Protein AF-A0A929DVL2-F1 (afdb_monomer)

Structure (mmCIF, N/CA/C/O backbone):
data_AF-A0A929DVL2-F1
#
_entry.id   AF-A0A929DVL2-F1
#
loop_
_atom_site.group_PDB
_atom_site.id
_atom_site.type_symbol
_atom_site.label_atom_id
_atom_site.label_alt_id
_atom_site.label_comp_id
_atom_site.label_asym_id
_atom_site.label_entity_id
_atom_site.label_seq_id
_atom_site.pdbx_PDB_ins_code
_atom_site.Cartn_x
_atom_site.Cartn_y
_atom_site.Cartn_z
_atom_site.occupancy
_atom_site.B_iso_or_equiv
_atom_site.auth_seq_id
_atom_site.auth_comp_id
_atom_site.auth_asym_id
_atom_site.auth_atom_id
_atom_site.pdbx_PDB_model_num
ATOM 1 N N . MET A 1 1 ? -23.278 13.228 45.112 1.00 61.84 1 MET A N 1
ATOM 2 C CA . MET A 1 1 ? -22.777 13.865 43.869 1.00 61.84 1 MET A CA 1
ATOM 3 C C . MET A 1 1 ? -21.520 13.181 43.327 1.00 61.84 1 MET A C 1
ATOM 5 O O . MET A 1 1 ? -21.601 12.627 42.244 1.00 61.84 1 MET A O 1
ATOM 9 N N . LYS A 1 2 ? -20.406 13.101 44.075 1.00 74.38 2 LYS A N 1
ATOM 10 C CA . LYS A 1 2 ? -19.157 12.452 43.603 1.00 74.38 2 LYS A CA 1
ATOM 11 C C . LYS A 1 2 ? -19.286 10.951 43.257 1.00 74.38 2 LYS A C 1
ATOM 13 O O . LYS A 1 2 ? -18.732 10.515 42.259 1.00 74.38 2 LYS A O 1
ATOM 18 N N . LYS A 1 3 ? -20.061 10.173 44.031 1.00 78.69 3 LYS A N 1
ATOM 19 C CA . LYS A 1 3 ? -20.344 8.749 43.735 1.00 78.69 3 LYS A CA 1
ATOM 20 C C . LYS A 1 3 ? -21.147 8.554 42.444 1.00 78.69 3 LYS A C 1
ATOM 22 O O . LYS A 1 3 ? -20.815 7.687 41.651 1.00 78.69 3 LYS A O 1
ATOM 27 N N . ASN A 1 4 ? -22.159 9.391 42.216 1.00 87.50 4 ASN A N 1
ATOM 28 C CA . ASN A 1 4 ? -22.985 9.325 41.007 1.00 87.50 4 ASN A CA 1
ATOM 29 C C . ASN A 1 4 ? -22.160 9.695 39.765 1.00 87.50 4 ASN A C 1
ATOM 31 O O . ASN A 1 4 ? -22.316 9.066 38.728 1.00 87.50 4 ASN A O 1
ATOM 35 N N . LEU A 1 5 ? -21.241 10.660 39.895 1.00 91.19 5 LE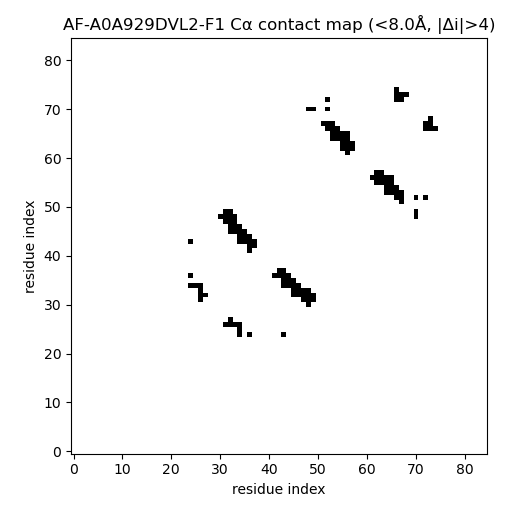U A N 1
ATOM 36 C CA . LEU A 1 5 ? -20.305 11.026 38.831 1.00 91.19 5 LEU A CA 1
ATOM 37 C C . LEU A 1 5 ? -19.393 9.850 38.445 1.00 91.19 5 LEU A C 1
ATOM 39 O O . LEU A 1 5 ? -19.247 9.561 37.266 1.00 91.19 5 LEU A O 1
ATOM 43 N N . LEU A 1 6 ? -18.848 9.129 39.431 1.00 91.44 6 LEU A N 1
ATOM 44 C CA . LEU A 1 6 ? -17.983 7.971 39.188 1.00 91.44 6 LEU A CA 1
ATOM 45 C C . LEU A 1 6 ? -18.711 6.839 38.447 1.00 91.44 6 LEU A C 1
ATOM 47 O O . LEU A 1 6 ? -18.152 6.254 37.525 1.00 91.44 6 LEU A O 1
ATOM 51 N N . VAL A 1 7 ? -19.968 6.566 38.810 1.00 92.12 7 VAL A N 1
ATOM 52 C CA . VAL A 1 7 ? -20.794 5.552 38.134 1.00 92.12 7 VAL A CA 1
ATOM 53 C C . VAL A 1 7 ? -21.069 5.942 36.680 1.00 92.12 7 VAL A C 1
ATOM 55 O O . VAL A 1 7 ? -20.922 5.107 35.793 1.00 92.12 7 VAL A O 1
ATOM 58 N N . VAL A 1 8 ? -21.401 7.209 36.415 1.00 92.44 8 VAL A N 1
ATOM 59 C CA . VAL A 1 8 ? -21.637 7.700 35.047 1.00 92.44 8 VAL A CA 1
ATOM 60 C C . VAL A 1 8 ? -20.373 7.588 34.193 1.00 92.44 8 VAL A C 1
ATOM 62 O O . VAL A 1 8 ? -20.441 7.082 33.076 1.00 92.44 8 VAL A O 1
ATOM 65 N N . THR A 1 9 ? -19.208 7.974 34.722 1.00 89.31 9 THR A N 1
ATOM 66 C CA . THR A 1 9 ? -17.931 7.834 34.005 1.00 89.31 9 THR A CA 1
ATOM 67 C C . THR A 1 9 ? -17.618 6.371 33.682 1.00 89.31 9 THR A C 1
ATOM 69 O O . THR A 1 9 ? -17.182 6.066 32.576 1.00 89.31 9 THR A O 1
ATOM 72 N N . MET A 1 10 ? -17.875 5.451 34.614 1.00 87.81 10 MET A N 1
ATOM 73 C CA . MET A 1 10 ? -17.610 4.024 34.415 1.00 87.81 10 MET A CA 1
ATOM 74 C C . MET A 1 10 ? -18.516 3.408 33.337 1.00 87.81 10 MET A C 1
ATOM 76 O O . MET A 1 10 ? -18.050 2.625 32.511 1.00 87.81 10 MET A O 1
ATOM 80 N N . VAL A 1 11 ? -19.787 3.822 33.290 1.00 88.94 11 VAL A N 1
ATOM 81 C CA . VAL A 1 11 ? -20.731 3.418 32.237 1.00 88.94 11 VAL A CA 1
ATOM 82 C C . VAL A 1 11 ? -20.300 3.965 30.871 1.00 88.94 11 VAL A C 1
ATOM 84 O O . VAL A 1 11 ? -20.291 3.216 29.897 1.00 88.94 11 VAL A O 1
ATOM 87 N N . LEU A 1 12 ? -19.859 5.223 30.789 1.00 86.19 12 LEU A N 1
ATOM 88 C CA . LEU A 1 12 ? -19.379 5.814 29.532 1.00 86.19 12 LEU A CA 1
ATOM 89 C C . LEU A 1 12 ? -18.127 5.106 28.987 1.00 86.19 12 LEU A C 1
ATOM 91 O O . LEU A 1 12 ? -18.036 4.872 27.785 1.00 86.19 12 LEU A O 1
ATOM 95 N N . ILE A 1 13 ? -17.197 4.699 29.857 1.00 86.12 13 ILE A N 1
ATOM 96 C CA . ILE A 1 13 ? -16.011 3.924 29.450 1.00 86.12 13 ILE A CA 1
ATOM 97 C C . ILE A 1 13 ? -16.417 2.545 28.906 1.00 86.12 13 ILE A C 1
ATOM 99 O O . ILE A 1 13 ? -15.854 2.087 27.913 1.00 86.12 13 ILE A O 1
ATOM 103 N N . SER A 1 14 ? -17.424 1.898 29.505 1.00 82.69 14 SER A N 1
ATOM 104 C CA . SER A 1 14 ? -17.884 0.574 29.062 1.00 82.69 14 SER A CA 1
ATOM 105 C C . SER A 1 14 ? -18.514 0.571 27.662 1.00 82.69 14 SER A C 1
ATOM 107 O O . SER A 1 14 ? -18.414 -0.428 26.955 1.00 82.69 14 SER A O 1
ATOM 109 N N . MET A 1 15 ? -19.091 1.695 27.220 1.00 77.81 15 MET A N 1
ATOM 110 C CA . MET A 1 15 ? -19.651 1.835 25.869 1.00 77.81 15 MET A CA 1
ATOM 111 C C . MET A 1 15 ? -18.564 1.853 24.784 1.00 77.81 15 MET A C 1
ATOM 113 O O . MET A 1 15 ? -18.788 1.341 23.691 1.00 77.81 15 MET A O 1
ATOM 117 N N . GLY A 1 16 ? -17.371 2.376 25.091 1.00 73.75 16 GLY A N 1
ATOM 118 C CA . GLY A 1 16 ? -16.236 2.384 24.160 1.00 73.75 16 GLY A CA 1
ATOM 119 C C . GLY A 1 16 ? -15.658 0.993 23.873 1.00 73.75 16 GLY A C 1
ATOM 120 O O . GLY A 1 16 ? -15.075 0.782 22.814 1.00 73.75 16 GLY A O 1
ATOM 121 N N . LEU A 1 17 ? -15.859 0.025 24.776 1.00 71.81 17 LEU A N 1
ATOM 122 C CA . LEU A 1 17 ? -15.397 -1.358 24.592 1.00 71.81 17 LEU A CA 1
ATOM 123 C C . LEU A 1 17 ? -16.211 -2.117 23.533 1.00 71.81 17 LEU A C 1
ATOM 125 O O . LEU A 1 17 ? -15.702 -3.058 22.936 1.00 71.81 17 LEU A O 1
ATOM 129 N N . LEU A 1 18 ? -17.459 -1.703 23.286 1.00 73.31 18 LEU A N 1
ATOM 130 C CA . LEU A 1 18 ? -18.367 -2.351 22.333 1.00 73.31 18 LEU A CA 1
ATOM 131 C C . LEU A 1 18 ? -18.257 -1.791 20.904 1.00 73.31 18 LEU A C 1
ATOM 133 O O . LEU A 1 18 ? -18.915 -2.302 20.005 1.00 73.31 18 LEU A O 1
ATOM 137 N N . ALA A 1 19 ? -17.445 -0.752 20.688 1.00 75.12 19 ALA A N 1
ATOM 138 C CA . ALA A 1 19 ? -17.262 -0.105 19.386 1.00 75.12 19 ALA A CA 1
ATOM 139 C C . ALA A 1 19 ? -16.070 -0.659 18.578 1.00 75.12 19 ALA A C 1
ATOM 141 O O . ALA A 1 19 ? -15.780 -0.156 17.496 1.00 75.12 19 ALA A O 1
ATOM 142 N N . GLN A 1 20 ? -15.347 -1.656 19.101 1.00 80.06 20 GLN A N 1
ATOM 143 C CA . GLN A 1 20 ? -14.213 -2.252 18.395 1.00 80.06 20 GLN A CA 1
ATOM 144 C C . GLN A 1 20 ? -14.699 -3.183 17.279 1.00 80.06 20 GLN A C 1
ATOM 146 O O . GLN A 1 20 ? -15.467 -4.110 17.527 1.00 80.06 20 GLN A O 1
ATOM 151 N N . GLU A 1 21 ? -14.211 -2.960 16.060 1.00 83.38 21 GLU A N 1
ATOM 152 C CA . GLU A 1 21 ? -14.444 -3.838 14.914 1.00 83.38 21 GLU A CA 1
ATOM 153 C C . GLU A 1 21 ? -13.165 -4.621 14.591 1.00 83.38 21 GLU A C 1
ATOM 155 O O . GLU A 1 21 ? -12.097 -4.039 14.396 1.00 83.38 21 GLU A O 1
ATOM 160 N N . GLN A 1 22 ? -13.264 -5.952 14.530 1.00 87.38 22 GLN A N 1
ATOM 161 C CA . GLN A 1 22 ? -12.164 -6.804 14.084 1.00 87.38 22 GLN A CA 1
ATOM 162 C C . GLN A 1 22 ? -12.185 -6.916 12.557 1.00 87.38 22 GLN A C 1
ATOM 164 O O . GLN A 1 22 ? -13.193 -7.314 11.973 1.00 87.38 22 GLN A O 1
ATOM 169 N N . LYS A 1 23 ? -11.047 -6.631 11.917 1.00 90.06 23 LYS A N 1
ATOM 170 C CA . LYS A 1 23 ? -10.820 -6.902 10.494 1.00 90.06 23 LYS A CA 1
ATOM 171 C C . LYS A 1 23 ? -9.648 -7.853 10.324 1.00 90.06 23 LYS A C 1
ATOM 173 O O . LYS A 1 23 ? -8.618 -7.703 10.976 1.00 90.06 23 LYS A O 1
ATOM 178 N N . GLU A 1 24 ? -9.819 -8.824 9.439 1.00 92.38 24 GLU A N 1
ATOM 179 C CA . GLU A 1 24 ? -8.773 -9.769 9.066 1.00 92.38 24 GLU A CA 1
ATOM 180 C C . GLU A 1 24 ? -8.168 -9.371 7.719 1.00 92.38 24 GLU A C 1
ATOM 182 O O . GLU A 1 24 ? -8.882 -8.970 6.799 1.00 92.38 24 GLU A O 1
ATOM 187 N N . VAL A 1 25 ? -6.845 -9.484 7.605 1.00 94.44 25 VAL A N 1
ATOM 188 C CA . VAL A 1 25 ? -6.094 -9.209 6.378 1.00 94.44 25 VAL A CA 1
ATOM 189 C C . VAL A 1 25 ? -5.425 -10.508 5.943 1.00 94.44 25 VAL A C 1
ATOM 191 O O . VAL A 1 25 ? -4.477 -10.962 6.579 1.00 94.44 25 VAL A O 1
ATOM 194 N N . VAL A 1 26 ? -5.928 -11.114 4.865 1.00 95.31 26 VAL A N 1
ATOM 195 C CA . VAL A 1 26 ? -5.460 -12.417 4.366 1.00 95.31 26 VAL A CA 1
ATOM 196 C C . VAL A 1 26 ? -4.738 -12.239 3.033 1.00 95.31 26 VAL A C 1
ATOM 198 O O . VAL A 1 26 ? -5.364 -11.978 2.012 1.00 95.31 26 VAL A O 1
ATOM 201 N N . THR A 1 27 ? -3.418 -12.422 3.023 1.00 94.75 27 THR A N 1
ATOM 202 C CA . THR A 1 27 ? -2.559 -12.245 1.832 1.00 94.75 27 THR A CA 1
ATOM 203 C C . THR A 1 27 ? -2.448 -13.496 0.952 1.00 94.75 27 THR A C 1
ATOM 205 O O . THR A 1 27 ? -1.834 -13.469 -0.115 1.00 94.75 27 THR A O 1
ATOM 208 N N . GLY A 1 28 ? -3.062 -14.605 1.372 1.00 95.69 28 GLY A N 1
ATOM 209 C CA . GLY A 1 28 ? -3.001 -15.890 0.678 1.00 95.69 28 GLY A CA 1
ATOM 210 C C . GLY A 1 28 ? -1.671 -16.630 0.867 1.00 95.69 28 GLY A C 1
ATOM 211 O O . GLY A 1 28 ? -0.702 -16.115 1.428 1.00 95.69 28 GLY A O 1
ATOM 212 N N . ALA A 1 29 ? -1.633 -17.881 0.406 1.00 95.62 29 ALA A N 1
ATOM 213 C CA . ALA A 1 29 ? -0.434 -18.713 0.472 1.00 95.62 29 ALA A CA 1
ATOM 214 C C . ALA A 1 29 ? 0.726 -18.070 -0.303 1.00 95.62 29 ALA A C 1
ATOM 216 O O . ALA A 1 29 ? 0.530 -17.552 -1.400 1.00 95.62 29 ALA A O 1
ATOM 217 N N . GLY A 1 30 ? 1.926 -18.084 0.283 1.00 92.88 30 GLY A N 1
ATOM 218 C CA . GLY A 1 30 ? 3.110 -17.476 -0.332 1.00 92.88 30 GLY A CA 1
ATOM 219 C C . GLY A 1 30 ? 2.999 -15.965 -0.561 1.00 92.88 30 GLY A C 1
ATOM 220 O O . GLY A 1 30 ? 3.789 -15.427 -1.324 1.00 92.88 30 GLY A O 1
ATOM 221 N N . TYR A 1 31 ? 2.042 -15.289 0.090 1.00 92.81 31 TYR A N 1
ATOM 222 C CA . TYR A 1 31 ? 1.739 -13.874 -0.118 1.00 92.81 31 TYR A CA 1
ATOM 223 C C . TYR A 1 31 ? 1.370 -13.524 -1.571 1.00 92.81 31 TYR A C 1
ATOM 225 O O . TYR A 1 31 ? 1.834 -12.524 -2.116 1.00 92.81 31 TYR A O 1
ATOM 233 N N . ALA A 1 32 ? 0.526 -14.347 -2.194 1.00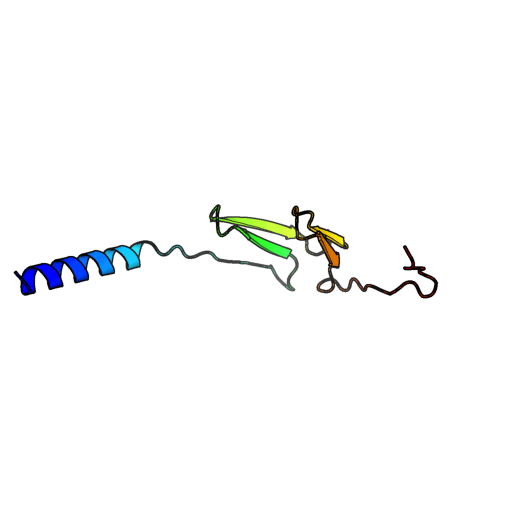 94.38 32 ALA A N 1
ATOM 234 C CA . ALA A 1 32 ? 0.070 -14.143 -3.568 1.00 94.38 32 ALA A CA 1
ATOM 235 C C . ALA A 1 32 ? -0.679 -12.813 -3.803 1.00 94.38 32 ALA A C 1
ATOM 237 O O . ALA A 1 32 ? -0.812 -12.390 -4.946 1.00 94.38 32 ALA A O 1
ATOM 238 N N . ASN A 1 33 ? -1.176 -12.153 -2.750 1.00 95.44 33 ASN A N 1
ATOM 239 C CA . ASN A 1 33 ? -1.943 -10.917 -2.878 1.00 95.44 33 ASN A CA 1
ATOM 240 C C . ASN A 1 33 ? -1.420 -9.803 -1.969 1.00 95.44 33 ASN A C 1
ATOM 242 O O . ASN A 1 33 ? -1.048 -10.047 -0.814 1.00 95.44 33 ASN A O 1
ATOM 246 N N . ASP A 1 34 ? -1.527 -8.572 -2.462 1.00 93.38 34 ASP A N 1
ATOM 247 C CA . ASP A 1 34 ? -1.461 -7.366 -1.645 1.00 93.38 34 ASP A CA 1
ATOM 248 C C . ASP A 1 34 ? -2.874 -6.972 -1.205 1.00 93.38 34 ASP A C 1
ATOM 250 O O . ASP A 1 34 ? -3.826 -6.976 -1.991 1.00 93.38 34 ASP A O 1
ATOM 254 N N . VAL A 1 35 ? -3.024 -6.667 0.086 1.00 94.94 35 VAL A N 1
ATOM 255 C CA . VAL A 1 35 ? -4.318 -6.344 0.693 1.00 94.94 35 VAL A CA 1
ATOM 256 C C . VAL A 1 35 ? -4.231 -4.993 1.388 1.00 94.94 35 VAL A C 1
ATOM 258 O O . VAL A 1 35 ? -3.481 -4.824 2.349 1.00 94.94 35 VAL A O 1
ATOM 261 N N . TYR A 1 36 ? -5.025 -4.038 0.911 1.00 92.12 36 TYR A N 1
ATOM 262 C CA . TYR A 1 36 ? -5.067 -2.666 1.406 1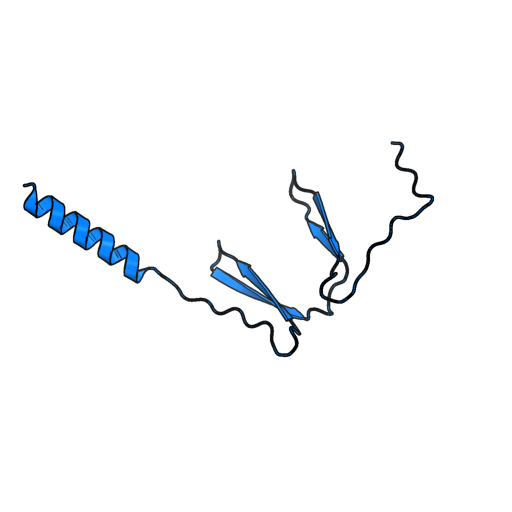.00 92.12 36 TYR A CA 1
ATOM 263 C C . TYR A 1 36 ? -6.334 -2.443 2.227 1.00 92.12 36 TYR A C 1
ATOM 265 O O . TYR A 1 36 ? -7.443 -2.678 1.743 1.00 92.12 36 TYR A O 1
ATOM 273 N N . TYR A 1 37 ? -6.172 -1.971 3.464 1.00 94.31 37 TYR A N 1
ATOM 274 C CA . TYR A 1 37 ? -7.281 -1.618 4.347 1.00 94.31 37 TYR A CA 1
ATOM 275 C C . TYR A 1 37 ? -7.444 -0.100 4.440 1.00 94.31 37 TYR A C 1
ATOM 277 O O . TYR A 1 37 ? -6.513 0.610 4.823 1.00 94.31 37 TYR A O 1
ATOM 285 N N . SER A 1 38 ? -8.634 0.404 4.115 1.00 92.56 38 SER A N 1
ATOM 286 C CA . SER A 1 38 ? -8.984 1.809 4.326 1.00 92.56 38 SER A CA 1
ATOM 287 C C . SER A 1 38 ? -9.443 2.015 5.767 1.00 92.56 38 SER A C 1
ATOM 289 O O . SER A 1 38 ? -10.501 1.524 6.151 1.00 92.56 38 SER A O 1
ATOM 291 N N . LEU A 1 39 ? -8.675 2.773 6.556 1.00 89.62 39 LEU A N 1
ATOM 292 C CA . LEU A 1 39 ? -9.073 3.158 7.918 1.00 89.62 39 LEU A CA 1
ATOM 293 C C . LEU A 1 39 ? -10.262 4.128 7.933 1.00 89.62 39 LEU A C 1
ATOM 295 O O . LEU A 1 39 ? -11.018 4.151 8.896 1.00 89.62 39 LEU A O 1
ATOM 299 N N . GLU A 1 40 ? -10.417 4.919 6.872 1.00 91.00 40 GLU A N 1
ATOM 300 C CA . GLU A 1 40 ? -11.512 5.879 6.725 1.00 91.00 40 GLU A CA 1
ATOM 301 C C . GLU A 1 40 ? -12.826 5.182 6.355 1.00 91.00 40 GLU A C 1
ATOM 303 O O . GLU A 1 40 ? -13.853 5.424 6.982 1.00 91.00 40 GLU A O 1
ATOM 308 N N . ASN A 1 41 ? -12.785 4.284 5.365 1.00 91.88 41 ASN A N 1
ATOM 309 C CA . ASN A 1 41 ? -13.985 3.653 4.811 1.00 91.88 41 ASN A CA 1
ATOM 310 C C . ASN A 1 41 ? -14.265 2.253 5.382 1.00 91.88 41 ASN A C 1
ATOM 312 O O . ASN A 1 41 ? -15.323 1.685 5.121 1.00 91.88 41 ASN A O 1
ATOM 316 N N . GLY A 1 42 ? -13.321 1.656 6.116 1.00 90.12 42 GLY A N 1
ATOM 317 C CA . GLY A 1 42 ? -13.448 0.302 6.666 1.00 90.12 42 GLY A CA 1
ATOM 318 C C . GLY A 1 42 ? -13.441 -0.815 5.613 1.00 90.12 42 GLY A C 1
ATOM 319 O O . GLY A 1 42 ? -13.904 -1.927 5.882 1.00 90.12 42 GLY A O 1
ATOM 320 N N . THR A 1 43 ? -12.941 -0.537 4.405 1.00 91.56 43 THR A N 1
ATOM 321 C CA . THR A 1 43 ? -12.974 -1.453 3.253 1.00 91.56 43 THR A CA 1
ATOM 322 C C . THR A 1 43 ? -11.628 -2.127 3.002 1.00 91.56 43 THR A C 1
ATOM 324 O O . THR A 1 43 ? -10.582 -1.488 3.114 1.00 91.56 43 THR A O 1
ATOM 327 N N . LEU A 1 44 ? -11.660 -3.395 2.581 1.00 93.88 44 LEU A N 1
ATOM 328 C CA . LEU A 1 44 ? -10.495 -4.138 2.093 1.00 93.88 44 LEU A CA 1
ATOM 329 C C . LEU A 1 44 ? -10.489 -4.165 0.563 1.00 93.88 44 LEU A C 1
ATOM 331 O O . LEU A 1 44 ? -11.522 -4.402 -0.058 1.00 93.88 44 LEU A O 1
ATOM 335 N N . THR A 1 45 ? -9.322 -3.944 -0.033 1.00 94.62 45 THR A N 1
ATOM 336 C CA . THR A 1 45 ? -9.067 -4.156 -1.463 1.00 94.62 45 THR A CA 1
ATOM 337 C C . THR A 1 45 ? -7.940 -5.160 -1.613 1.00 94.62 45 THR A C 1
ATOM 339 O O . THR A 1 45 ? -6.891 -5.000 -0.995 1.00 94.62 45 THR A O 1
ATOM 342 N N . THR A 1 46 ? -8.159 -6.180 -2.435 1.00 95.12 46 THR A N 1
ATOM 343 C CA . THR A 1 46 ? -7.179 -7.228 -2.721 1.00 95.12 46 THR A CA 1
ATOM 344 C C . THR A 1 46 ? -6.766 -7.134 -4.178 1.00 95.12 46 THR A C 1
ATOM 346 O O . THR A 1 46 ? -7.623 -7.050 -5.059 1.00 95.12 46 THR A O 1
ATOM 349 N N . VAL A 1 47 ? -5.462 -7.166 -4.424 1.00 93.62 47 VAL A N 1
ATOM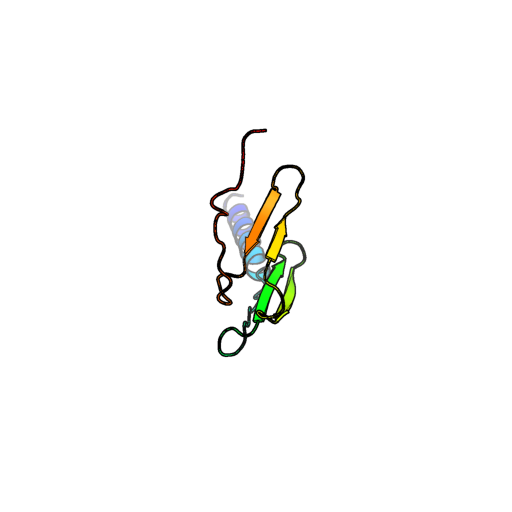 350 C CA . VAL A 1 47 ? -4.879 -7.208 -5.764 1.00 93.62 47 VAL A CA 1
ATOM 351 C C . VAL A 1 47 ? -3.857 -8.337 -5.829 1.00 93.62 47 VAL A C 1
ATOM 353 O O . VAL A 1 47 ? -3.184 -8.624 -4.838 1.00 93.62 47 VAL A O 1
ATOM 356 N N . ASP A 1 48 ? -3.758 -8.990 -6.985 1.00 94.56 48 ASP A N 1
ATOM 357 C CA . ASP A 1 48 ? -2.690 -9.959 -7.234 1.00 94.56 48 ASP A CA 1
ATOM 358 C C . ASP A 1 48 ? -1.346 -9.230 -7.140 1.00 94.56 48 ASP A C 1
ATOM 360 O O . ASP A 1 48 ? -1.154 -8.204 -7.791 1.00 94.56 48 ASP A O 1
ATOM 364 N N . ARG A 1 49 ? -0.419 -9.733 -6.322 1.00 93.19 49 ARG A N 1
ATOM 365 C CA . ARG A 1 49 ? 0.878 -9.077 -6.117 1.00 93.19 49 ARG A CA 1
ATOM 366 C C . ARG A 1 49 ? 1.682 -8.957 -7.413 1.00 93.19 49 ARG A C 1
ATOM 368 O O . ARG A 1 49 ? 2.456 -8.01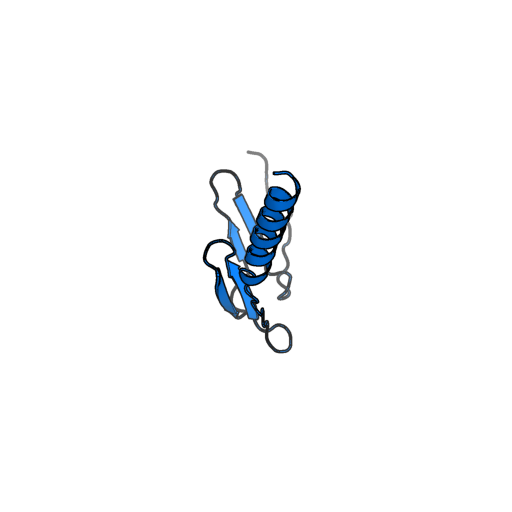5 -7.550 1.00 93.19 49 ARG A O 1
ATOM 375 N N . ALA A 1 50 ? 1.502 -9.882 -8.352 1.00 93.06 50 ALA A N 1
ATOM 376 C CA . ALA A 1 50 ? 2.209 -9.881 -9.627 1.00 93.06 50 ALA A CA 1
ATOM 377 C C . ALA A 1 50 ? 1.598 -8.914 -10.660 1.00 93.06 50 ALA A C 1
ATOM 379 O O . ALA A 1 50 ? 2.063 -8.865 -11.797 1.00 93.06 50 ALA A O 1
ATOM 380 N N . ASN A 1 51 ? 0.541 -8.168 -10.313 1.00 94.00 51 ASN A N 1
ATOM 381 C CA . ASN A 1 51 ? -0.164 -7.314 -11.270 1.00 94.00 51 ASN A CA 1
ATOM 382 C C . ASN A 1 51 ? 0.401 -5.891 -11.409 1.00 94.00 51 ASN A C 1
ATOM 384 O O . ASN A 1 51 ? -0.144 -5.111 -12.194 1.00 94.00 51 ASN A O 1
ATOM 388 N N . TRP A 1 52 ? 1.453 -5.543 -10.661 1.00 93.44 52 TRP A N 1
ATOM 389 C CA . TRP A 1 52 ? 2.051 -4.214 -10.690 1.00 93.44 52 TRP A CA 1
ATOM 390 C C . TRP A 1 52 ? 3.559 -4.252 -10.427 1.00 93.44 52 TRP A C 1
ATOM 392 O O . TRP A 1 52 ? 4.032 -4.969 -9.546 1.00 93.44 52 TRP A O 1
ATOM 402 N N . ASP A 1 53 ? 4.297 -3.409 -11.152 1.00 94.25 53 ASP A N 1
ATOM 403 C CA . ASP A 1 53 ? 5.740 -3.224 -10.958 1.00 94.25 53 ASP A CA 1
ATOM 404 C C . ASP A 1 53 ? 6.073 -1.851 -10.362 1.00 94.25 53 ASP A C 1
ATOM 406 O O . ASP A 1 53 ? 6.941 -1.734 -9.496 1.00 94.25 53 ASP A O 1
ATOM 410 N N . ILE A 1 54 ? 5.370 -0.805 -10.818 1.00 93.75 54 ILE A N 1
ATOM 411 C CA . ILE A 1 54 ? 5.587 0.595 -10.436 1.00 93.75 54 ILE A CA 1
ATOM 412 C C . ILE A 1 54 ? 4.250 1.249 -10.077 1.00 93.75 54 ILE A C 1
ATOM 414 O O . ILE A 1 54 ? 3.252 1.059 -10.773 1.00 93.75 54 ILE A O 1
ATOM 418 N N . ALA A 1 55 ? 4.242 2.061 -9.018 1.00 91.06 55 ALA A N 1
ATOM 419 C CA . ALA A 1 55 ? 3.100 2.880 -8.622 1.00 91.06 55 ALA A CA 1
ATOM 420 C C . ALA A 1 55 ? 3.504 4.340 -8.377 1.00 91.06 55 ALA A C 1
ATOM 422 O O . ALA A 1 55 ? 4.639 4.638 -8.003 1.00 91.06 55 ALA A O 1
ATOM 423 N N . PHE A 1 56 ? 2.547 5.250 -8.558 1.00 91.00 56 PHE A N 1
ATOM 424 C CA . PHE A 1 56 ? 2.735 6.686 -8.376 1.00 91.00 56 PHE A CA 1
ATOM 425 C C . PHE A 1 56 ? 1.820 7.201 -7.270 1.00 91.00 56 PHE A C 1
ATOM 427 O O . PHE A 1 56 ? 0.617 6.942 -7.269 1.00 91.00 56 PHE A O 1
ATOM 434 N N . VAL A 1 57 ? 2.386 7.977 -6.353 1.00 90.12 57 VAL A N 1
ATOM 435 C CA . VAL A 1 57 ? 1.631 8.793 -5.401 1.00 90.12 57 VAL A CA 1
ATOM 436 C C . VAL A 1 57 ? 1.701 10.225 -5.901 1.00 90.12 57 VAL A C 1
ATOM 438 O O . VAL A 1 57 ? 2.791 10.742 -6.124 1.00 90.12 57 VAL A O 1
ATOM 441 N N . THR A 1 58 ? 0.545 10.851 -6.113 1.00 88.75 58 THR A N 1
ATOM 442 C CA . THR A 1 58 ? 0.435 12.176 -6.747 1.00 88.75 58 THR A CA 1
ATOM 443 C C . THR A 1 58 ? -0.285 13.188 -5.854 1.00 88.75 58 THR A C 1
ATOM 445 O O . THR A 1 58 ? -1.035 14.035 -6.340 1.00 88.75 58 THR A O 1
ATOM 448 N N . GLN A 1 59 ? -0.132 13.081 -4.532 1.00 87.88 59 GLN A N 1
ATOM 449 C CA . GLN A 1 59 ? -0.756 14.037 -3.617 1.00 87.88 59 GLN A CA 1
ATOM 450 C C . GLN A 1 59 ? -0.057 15.398 -3.740 1.00 87.88 59 GLN A C 1
ATOM 452 O O . GLN A 1 59 ? 1.145 15.461 -3.979 1.00 87.88 59 GLN A O 1
ATOM 457 N N . GLN A 1 60 ? -0.805 16.493 -3.554 1.00 76.44 60 GLN A N 1
ATOM 458 C CA . GLN A 1 60 ? -0.379 17.865 -3.887 1.00 76.44 60 GLN A CA 1
ATOM 459 C C . GLN A 1 60 ? 0.990 18.280 -3.308 1.00 76.44 60 GLN A C 1
ATOM 461 O O . GLN A 1 60 ? 1.663 19.118 -3.895 1.00 76.44 60 GLN A O 1
ATOM 466 N N . MET A 1 61 ? 1.404 17.689 -2.184 1.00 80.44 61 MET A N 1
ATOM 467 C CA . MET A 1 61 ? 2.689 17.941 -1.513 1.00 80.44 61 MET A CA 1
ATOM 468 C C . MET A 1 61 ? 3.465 16.648 -1.197 1.00 80.44 61 MET A C 1
ATOM 470 O O . MET A 1 61 ? 4.385 16.653 -0.383 1.00 80.44 61 MET A O 1
ATOM 474 N N . SER A 1 62 ? 3.078 15.523 -1.798 1.00 82.19 62 SER A N 1
ATOM 475 C CA . SER A 1 62 ? 3.742 14.232 -1.625 1.00 82.19 62 SER A CA 1
ATOM 476 C C . SER A 1 62 ? 3.676 13.481 -2.948 1.00 82.19 62 SER A C 1
ATOM 478 O O . SER A 1 62 ? 2.682 12.824 -3.268 1.00 82.19 62 SER A O 1
ATOM 480 N N . VAL A 1 63 ? 4.740 13.650 -3.732 1.00 88.75 63 VAL A N 1
ATOM 481 C CA . VAL A 1 63 ? 4.970 12.884 -4.952 1.00 88.75 63 VAL A CA 1
ATOM 482 C C . VAL A 1 63 ? 5.999 11.801 -4.666 1.00 88.75 63 VAL A C 1
ATOM 484 O O . VAL A 1 63 ? 7.085 12.092 -4.170 1.00 88.75 63 VAL A O 1
ATOM 487 N N . SER A 1 64 ? 5.642 10.555 -4.959 1.00 90.81 64 SER A N 1
ATOM 488 C CA . SER A 1 64 ? 6.525 9.404 -4.763 1.00 90.81 64 SER A CA 1
ATOM 489 C C . SER A 1 64 ? 6.342 8.399 -5.889 1.00 90.81 64 SER A C 1
ATOM 491 O O . SER A 1 64 ? 5.227 8.194 -6.372 1.00 90.81 64 SER A O 1
ATOM 493 N N . VAL A 1 65 ? 7.433 7.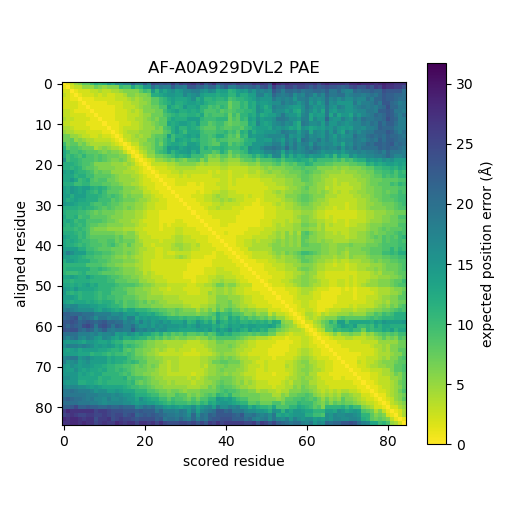733 -6.257 1.00 90.12 65 VAL A N 1
ATOM 494 C CA . V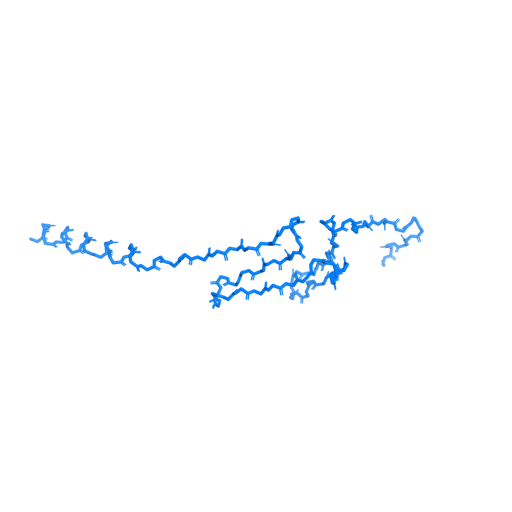AL A 1 65 ? 7.422 6.540 -7.108 1.00 90.12 65 VAL A CA 1
ATOM 495 C C . VAL A 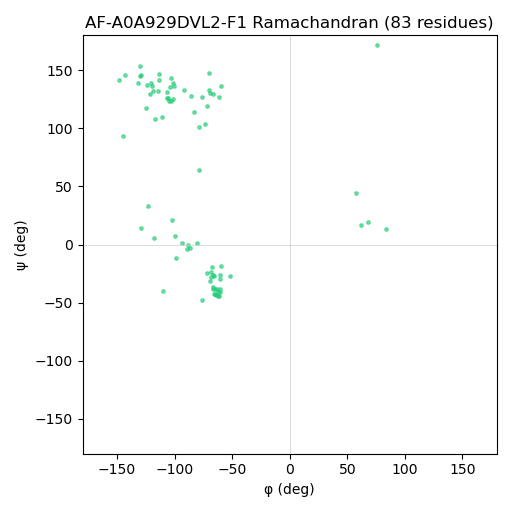1 65 ? 7.724 5.340 -6.219 1.00 90.12 65 VAL A C 1
ATOM 497 O O . VAL A 1 65 ? 8.654 5.381 -5.414 1.00 90.12 65 VAL A O 1
ATOM 500 N N . LEU A 1 66 ? 6.923 4.288 -6.335 1.00 91.88 66 LEU A N 1
ATOM 501 C CA . LEU A 1 66 ? 7.099 3.033 -5.614 1.00 91.88 66 LEU A CA 1
ATOM 502 C C . LEU A 1 66 ? 7.437 1.936 -6.617 1.00 91.88 66 LEU A C 1
ATOM 504 O O . LEU A 1 66 ? 6.838 1.893 -7.689 1.00 91.88 66 LEU A O 1
ATOM 508 N N . ALA A 1 67 ? 8.337 1.032 -6.241 1.00 94.56 67 ALA A N 1
ATOM 509 C CA . ALA A 1 67 ? 8.586 -0.213 -6.956 1.00 94.56 67 ALA A CA 1
ATOM 510 C C . ALA A 1 67 ? 8.168 -1.411 -6.101 1.00 94.56 67 ALA A C 1
ATOM 512 O O . ALA A 1 67 ? 8.284 -1.387 -4.869 1.00 94.56 67 ALA A O 1
ATOM 513 N N . ASN A 1 68 ? 7.685 -2.463 -6.758 1.00 94.12 68 ASN A N 1
ATOM 514 C CA . ASN A 1 68 ? 7.248 -3.691 -6.107 1.00 94.12 68 ASN A CA 1
ATOM 515 C C . ASN A 1 68 ? 8.431 -4.595 -5.723 1.00 94.12 68 ASN A C 1
ATOM 517 O O . ASN A 1 68 ? 8.578 -5.724 -6.199 1.00 94.12 68 ASN A O 1
ATOM 521 N N . ASN A 1 69 ? 9.287 -4.111 -4.823 1.00 91.38 69 ASN A N 1
ATOM 522 C CA . ASN A 1 69 ? 10.464 -4.860 -4.372 1.00 91.38 69 ASN A CA 1
ATOM 523 C C . ASN A 1 69 ? 10.076 -6.193 -3.703 1.00 91.38 69 ASN A C 1
ATOM 525 O O . ASN A 1 69 ? 10.842 -7.152 -3.730 1.00 91.38 69 ASN A O 1
ATOM 529 N N . GLY A 1 70 ? 8.867 -6.276 -3.131 1.00 85.25 70 GLY A N 1
ATOM 530 C CA . GLY A 1 70 ? 8.317 -7.508 -2.557 1.00 85.25 70 GLY A CA 1
ATOM 531 C C . GLY A 1 70 ? 8.000 -8.595 -3.591 1.00 85.25 70 GLY A C 1
ATOM 532 O O . GLY A 1 70 ? 7.919 -9.765 -3.221 1.00 85.25 70 GLY A O 1
ATOM 533 N N . SER A 1 71 ? 7.860 -8.226 -4.867 1.00 91.06 71 SER A N 1
ATOM 534 C CA . SER A 1 71 ? 7.722 -9.145 -6.003 1.00 91.06 71 SER A CA 1
ATOM 535 C C . SER A 1 71 ? 9.035 -9.348 -6.776 1.00 91.06 71 SER A C 1
ATOM 537 O O . SER A 1 71 ? 9.036 -9.984 -7.829 1.00 91.06 71 SER A O 1
ATOM 539 N N . GLY A 1 72 ? 10.158 -8.826 -6.270 1.00 92.00 72 GLY A N 1
ATOM 540 C CA . GLY A 1 72 ? 11.466 -8.929 -6.923 1.00 92.00 72 GLY A CA 1
ATOM 541 C C . GLY A 1 72 ? 11.733 -7.868 -7.994 1.00 92.00 72 GLY A C 1
ATOM 542 O O . GLY A 1 72 ? 12.689 -8.013 -8.750 1.00 92.00 72 GLY A O 1
ATOM 543 N N . VAL A 1 73 ? 10.920 -6.808 -8.071 1.00 94.31 73 VAL A N 1
ATOM 544 C CA . VAL A 1 73 ? 11.228 -5.648 -8.919 1.00 94.31 73 VAL A CA 1
ATOM 545 C C . VAL A 1 73 ? 12.401 -4.887 -8.310 1.00 94.31 73 VAL A C 1
ATOM 547 O O . VAL A 1 73 ? 12.415 -4.600 -7.116 1.00 94.31 73 VAL A O 1
ATOM 550 N N . GLU A 1 74 ? 13.382 -4.541 -9.134 1.00 93.12 74 GLU A N 1
ATOM 551 C CA . GLU A 1 74 ? 14.573 -3.812 -8.711 1.00 93.12 74 GLU A CA 1
ATOM 552 C C . GLU A 1 74 ? 14.691 -2.495 -9.479 1.00 93.12 74 GLU A C 1
ATOM 554 O O . GLU A 1 74 ? 14.442 -2.428 -10.684 1.00 93.12 74 GLU A O 1
ATOM 559 N N . LEU A 1 75 ? 15.082 -1.438 -8.767 1.00 89.94 75 LEU A N 1
ATOM 560 C CA . LEU A 1 75 ? 15.342 -0.123 -9.342 1.00 89.94 75 LEU A CA 1
ATOM 561 C C . LEU A 1 75 ? 16.844 0.117 -9.440 1.00 89.94 75 LEU A C 1
ATOM 563 O O . LEU A 1 75 ? 17.587 -0.102 -8.484 1.00 89.94 75 LEU A O 1
ATOM 567 N N . TYR A 1 76 ? 17.260 0.648 -10.584 1.00 88.69 76 TYR A N 1
ATOM 568 C CA . TYR A 1 76 ? 18.642 0.994 -10.874 1.00 88.69 76 TYR A CA 1
ATOM 569 C C . TYR A 1 76 ? 18.727 2.467 -11.253 1.00 88.69 76 TYR A C 1
ATOM 571 O O . TYR A 1 76 ? 17.900 2.973 -12.012 1.00 88.69 76 TYR A O 1
ATOM 579 N N . THR A 1 77 ? 19.741 3.160 -10.741 1.00 85.69 77 THR A N 1
ATOM 580 C CA . THR A 1 77 ? 20.071 4.506 -11.212 1.00 85.69 77 THR A CA 1
ATOM 581 C C . THR A 1 77 ? 20.629 4.412 -12.624 1.00 85.69 77 THR A C 1
ATOM 583 O O . THR A 1 77 ? 21.545 3.624 -12.870 1.00 85.69 77 THR A O 1
ATOM 586 N N . TYR A 1 78 ? 20.113 5.226 -13.541 1.00 85.81 78 TYR A N 1
ATOM 587 C CA . TYR A 1 78 ? 20.717 5.357 -14.860 1.00 85.81 78 TYR A CA 1
ATOM 588 C C . TYR A 1 78 ? 22.039 6.139 -14.728 1.00 85.81 78 TYR A C 1
ATOM 590 O O . TYR A 1 78 ? 22.006 7.271 -14.245 1.00 85.81 78 TYR A O 1
ATOM 598 N N . PRO A 1 79 ? 23.198 5.553 -15.087 1.00 85.06 79 PRO A N 1
ATOM 599 C CA . PRO A 1 79 ? 24.511 6.135 -14.790 1.00 85.06 79 PRO A CA 1
ATOM 600 C C . PRO A 1 79 ? 24.790 7.440 -15.542 1.00 85.06 79 PRO A C 1
ATOM 602 O O . PRO A 1 79 ? 25.530 8.273 -15.032 1.00 85.06 79 PRO A O 1
ATOM 605 N N . ASP A 1 80 ? 24.163 7.629 -16.705 1.00 88.06 80 ASP A N 1
ATOM 606 C CA . ASP A 1 80 ? 24.282 8.845 -17.517 1.00 88.06 80 ASP A CA 1
ATOM 607 C C . ASP A 1 80 ? 23.050 9.757 -17.357 1.00 88.06 80 ASP A C 1
ATOM 609 O O . ASP A 1 80 ? 22.721 10.542 -18.247 1.00 88.06 80 ASP A O 1
ATOM 613 N N . GLY A 1 81 ? 22.303 9.596 -16.260 1.00 79.69 81 GLY A N 1
ATOM 614 C CA . GLY A 1 81 ? 21.155 10.437 -15.946 1.00 79.69 81 GLY A CA 1
ATOM 615 C C . GLY A 1 81 ? 21.624 11.810 -15.497 1.00 79.69 81 GLY A C 1
ATOM 616 O O . GLY A 1 81 ? 22.081 11.954 -14.367 1.00 79.69 81 GLY A O 1
ATOM 617 N N . ASP A 1 82 ? 21.510 12.795 -16.381 1.00 77.56 82 ASP A N 1
ATOM 618 C CA . ASP A 1 82 ? 21.686 14.197 -16.019 1.00 77.56 82 ASP A CA 1
ATOM 619 C C . ASP A 1 82 ? 20.546 14.628 -15.078 1.00 77.56 82 ASP A C 1
ATOM 62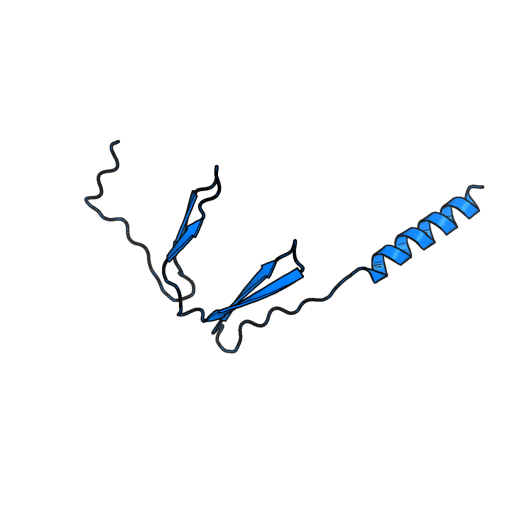1 O O . ASP A 1 82 ? 19.374 14.344 -15.344 1.00 77.56 82 ASP A O 1
ATOM 625 N N . ILE A 1 83 ? 20.901 15.248 -13.953 1.00 72.06 83 ILE A N 1
ATOM 626 C CA . ILE A 1 83 ? 19.966 15.785 -12.949 1.00 72.06 83 ILE A CA 1
ATOM 627 C C . ILE A 1 83 ? 20.110 17.304 -12.797 1.00 72.06 83 ILE A C 1
ATOM 629 O O . ILE A 1 83 ? 19.493 17.879 -11.897 1.00 72.06 83 ILE A O 1
ATOM 633 N N . ASP A 1 84 ? 20.936 17.932 -13.635 1.00 68.25 84 ASP A N 1
ATOM 634 C CA . ASP A 1 84 ? 21.130 19.373 -13.633 1.00 68.25 84 ASP A CA 1
ATOM 635 C C . ASP A 1 84 ? 19.948 20.033 -14.368 1.00 68.25 84 ASP A C 1
ATOM 637 O O . ASP A 1 84 ? 19.859 20.019 -15.596 1.00 68.25 84 ASP A O 1
ATOM 641 N N . ASP A 1 85 ? 19.011 20.567 -13.580 1.00 58.47 85 ASP A N 1
ATOM 642 C CA . ASP A 1 85 ? 17.879 21.407 -14.012 1.00 58.47 85 ASP A CA 1
ATOM 643 C C . ASP A 1 85 ? 18.313 22.882 -14.176 1.00 58.47 85 ASP A C 1
ATOM 645 O O . ASP A 1 85 ? 19.014 23.407 -13.272 1.00 58.47 85 ASP A O 1
#

pLDDT: mean 87.84, std 7.89, range [58.47, 95.69]

Secondary structure (DSSP, 8-state):
-HHHHHHHHHHHHHHHGGG---------GGG-EEEEE-TTT--EEEEEGGG-SEEEEEETTEEEEEE-GGGT------TT-----

Radius of gyration: 23.32 Å; Cα contacts (8 Å, |Δi|>4): 66; chains: 1; bounding box: 48×40×61 Å

Solvent-accessible surface area (backbone atoms only — not comparable to full-atom values): 5730 Å² total; per-residue (Å²): 108,71,67,62,50,51,54,53,53,53,53,58,57,57,56,62,70,74,69,71,78,91,80,86,88,81,36,62,78,95,54,52,29,45,70,49,72,38,87,88,78,75,45,80,47,80,44,59,43,89,78,56,56,70,49,77,44,81,50,99,91,48,73,46,81,46,67,32,51,94,72,70,46,81,88,76,83,64,91,86,62,83,81,88,126

Mean predicted aligned error: 8.41 Å

Foldseek 3Di:
DVVVVVVVVVVVVVVVVVPDDDDDDDCDPPSQWDWDADPVPRDIDIDGLVPDAWDWDDPPPDTDIDGSVVVVRDDDDDPPDDPDD

Sequence (85 aa):
MKKNLLVVTMVLISMGLLAQEQKEVVTGAGYANDVYYSLENGTLTTVDRANWDIAFVTQQMSVSVLANNGSGVELYTYPDGDIDD